Protein AF-A0A8J3NFJ7-F1 (afdb_monomer_lite)

Secondary structure (DSSP, 8-state):
--HHHHHHHHHHHH-S-HHHHHHHHHHTT-GGGS-HHHHHHHHHHHHHHHHHSPP-----S--EEE--S-HHHHHHHTT-S------HHHHHHHHHHSTTT-EEEPPPBTTBEEEEETTS-------

Foldseek 3Di:
DDPLLVVLLVCLVPDPALQSSVVSCVVCVALVSDDPVSNVSQVVSQVVVLVVDDDDDDDDLDKDKDQAQDLVVVCVVVVPRHDDDHHPVSLSNNCVVPQQNDKDWDHQDPRIIIIDGSPPPSDPDDD

pLDDT: mean 74.54, std 12.41, range [32.72, 91.88]

Radius of gyration: 15.27 Å; chains: 1; bounding box: 32×46×36 Å

Structure (mmCIF, N/CA/C/O backbone):
data_AF-A0A8J3NFJ7-F1
#
_entry.id   AF-A0A8J3NFJ7-F1
#
loop_
_atom_site.group_PDB
_atom_site.id
_atom_site.type_symbol
_atom_site.label_atom_id
_atom_site.label_alt_id
_atom_site.label_comp_id
_atom_site.label_asym_id
_atom_site.label_entity_id
_atom_site.label_seq_id
_atom_site.pdbx_PDB_ins_code
_atom_site.Cartn_x
_atom_site.Cartn_y
_atom_site.Cartn_z
_atom_site.occupancy
_atom_site.B_iso_or_equiv
_atom_site.auth_seq_id
_atom_site.auth_comp_id
_atom_site.auth_asym_id
_atom_site.auth_atom_id
_atom_site.pdbx_PDB_model_num
ATOM 1 N N . MET A 1 1 ? -6.827 20.247 -6.464 1.00 56.25 1 MET A N 1
ATOM 2 C CA . MET A 1 1 ? -5.516 19.576 -6.524 1.00 56.25 1 MET A CA 1
ATOM 3 C C . MET A 1 1 ? -4.521 20.427 -5.760 1.00 56.25 1 MET A C 1
ATOM 5 O O . MET A 1 1 ? -4.316 21.586 -6.123 1.00 56.25 1 MET A O 1
ATOM 9 N N . THR A 1 2 ? -4.010 19.901 -4.652 1.00 63.88 2 THR A N 1
ATOM 10 C CA . THR A 1 2 ? -3.076 20.616 -3.769 1.00 63.88 2 THR A CA 1
ATOM 11 C C . THR A 1 2 ? -1.658 20.607 -4.359 1.00 63.88 2 THR A C 1
ATOM 13 O O . THR A 1 2 ? -1.395 19.919 -5.348 1.00 63.88 2 THR A O 1
ATOM 16 N N . ALA A 1 3 ? -0.728 21.386 -3.794 1.00 62.44 3 ALA A N 1
ATOM 17 C CA . ALA A 1 3 ? 0.683 21.305 -4.190 1.00 62.44 3 ALA A CA 1
ATOM 18 C C . ALA A 1 3 ? 1.257 19.894 -3.945 1.00 62.44 3 ALA A C 1
ATOM 20 O O . ALA A 1 3 ? 1.955 19.372 -4.811 1.00 62.44 3 ALA A O 1
ATOM 21 N N . ALA A 1 4 ? 0.863 19.255 -2.836 1.00 61.03 4 ALA A N 1
ATOM 22 C CA . ALA A 1 4 ? 1.167 17.857 -2.535 1.00 61.03 4 ALA A CA 1
ATOM 23 C C . ALA A 1 4 ? 0.567 16.904 -3.582 1.00 61.03 4 ALA A C 1
ATOM 25 O O . ALA A 1 4 ? 1.275 16.053 -4.104 1.00 61.03 4 ALA A O 1
ATOM 26 N N . GLY A 1 5 ? -0.690 17.114 -3.988 1.00 61.78 5 GLY A N 1
ATOM 27 C CA . GLY A 1 5 ? -1.345 16.324 -5.036 1.00 61.78 5 GLY A CA 1
ATOM 28 C C . GLY A 1 5 ? -0.634 16.366 -6.391 1.00 61.78 5 GLY A C 1
ATOM 29 O O . GLY A 1 5 ? -0.505 15.339 -7.051 1.00 61.78 5 GLY A O 1
ATOM 30 N N . ARG A 1 6 ? -0.105 17.532 -6.793 1.00 66.38 6 ARG A N 1
ATOM 31 C CA . ARG A 1 6 ? 0.703 17.657 -8.023 1.00 66.38 6 ARG A CA 1
ATOM 32 C C . ARG A 1 6 ? 2.052 16.953 -7.916 1.00 66.38 6 ARG A C 1
ATOM 34 O O . ARG A 1 6 ? 2.478 16.329 -8.882 1.00 66.38 6 ARG A O 1
ATOM 41 N N . HIS A 1 7 ? 2.717 17.065 -6.768 1.00 63.28 7 HIS A N 1
ATOM 42 C CA . HIS A 1 7 ? 3.999 16.405 -6.529 1.00 63.28 7 HIS A CA 1
ATOM 43 C C . HIS A 1 7 ? 3.838 14.881 -6.501 1.00 63.28 7 HIS A C 1
ATOM 45 O O . HIS A 1 7 ? 4.587 14.175 -7.164 1.00 63.28 7 HIS A O 1
ATOM 51 N N . LEU A 1 8 ? 2.782 14.388 -5.849 1.00 63.16 8 LEU A N 1
ATOM 52 C CA . LEU A 1 8 ? 2.434 12.974 -5.801 1.00 63.16 8 LEU A CA 1
ATOM 53 C C . LEU A 1 8 ? 2.033 12.428 -7.179 1.00 63.16 8 LEU A C 1
ATOM 55 O O . LEU A 1 8 ? 2.448 11.340 -7.551 1.00 63.16 8 LEU A O 1
ATOM 59 N N . GLN A 1 9 ? 1.276 13.189 -7.979 1.00 66.12 9 GLN A N 1
ATOM 60 C CA . GLN A 1 9 ? 0.975 12.813 -9.363 1.00 66.12 9 GLN A CA 1
ATOM 61 C C . GLN A 1 9 ? 2.244 12.718 -10.217 1.00 66.12 9 GLN A C 1
ATOM 63 O O . GLN A 1 9 ? 2.383 11.773 -10.995 1.00 66.12 9 GLN A O 1
ATOM 68 N N . ALA A 1 10 ? 3.143 13.698 -10.099 1.00 64.31 10 ALA A N 1
ATOM 69 C CA . ALA A 1 10 ? 4.403 13.713 -10.833 1.00 64.31 10 ALA A CA 1
ATOM 70 C C . ALA A 1 10 ? 5.285 12.527 -10.431 1.00 64.31 10 ALA A C 1
ATOM 72 O O . ALA A 1 10 ? 5.779 11.829 -11.308 1.00 64.31 10 ALA A O 1
ATOM 73 N N . LEU A 1 11 ? 5.391 12.250 -9.129 1.00 63.28 11 LEU A N 1
ATOM 74 C CA . LEU A 1 11 ? 6.126 11.105 -8.605 1.00 63.28 11 LEU A CA 1
ATOM 75 C C . LEU A 1 11 ? 5.505 9.790 -9.032 1.00 63.28 11 LEU A C 1
ATOM 77 O O . LEU A 1 11 ? 6.216 8.958 -9.551 1.00 63.28 11 LEU A O 1
ATOM 81 N N . LEU A 1 12 ? 4.189 9.605 -8.941 1.00 63.38 12 LEU A N 1
ATOM 82 C CA . LEU A 1 12 ? 3.566 8.380 -9.439 1.00 63.38 12 LEU A CA 1
ATOM 83 C C . LEU A 1 12 ? 3.825 8.201 -10.930 1.00 63.38 12 LEU A C 1
ATOM 85 O O . LEU A 1 12 ? 4.167 7.106 -11.348 1.00 63.38 12 LEU A O 1
ATOM 89 N N . SER A 1 13 ? 3.703 9.268 -11.724 1.00 64.31 13 SER A N 1
ATOM 90 C CA . SER A 1 13 ? 3.918 9.233 -13.177 1.00 64.31 13 SER A CA 1
ATOM 91 C C . SER A 1 13 ? 5.377 8.999 -13.582 1.00 64.31 13 SER A C 1
ATOM 93 O O . SER A 1 13 ? 5.597 8.489 -14.675 1.00 64.31 13 SER A O 1
ATOM 95 N N . ALA A 1 14 ? 6.339 9.376 -12.736 1.00 58.09 14 ALA A N 1
ATOM 96 C CA . ALA A 1 14 ? 7.776 9.257 -12.989 1.00 58.09 14 ALA A CA 1
ATOM 97 C C . ALA A 1 14 ? 8.432 8.062 -12.282 1.00 58.09 14 ALA A C 1
ATOM 99 O O . ALA A 1 14 ? 9.485 7.607 -12.715 1.00 58.09 14 ALA A O 1
ATOM 100 N N . ALA A 1 15 ? 7.833 7.571 -11.200 1.00 55.81 15 ALA A N 1
ATOM 101 C CA . ALA A 1 15 ? 8.384 6.507 -10.389 1.00 55.81 15 ALA A CA 1
ATOM 102 C C . ALA A 1 15 ? 8.241 5.188 -11.139 1.00 55.81 15 ALA A C 1
ATOM 104 O O . ALA A 1 15 ? 7.150 4.632 -11.246 1.00 55.81 15 ALA A O 1
ATOM 105 N N . ASP A 1 16 ? 9.366 4.684 -11.629 1.00 60.16 16 ASP A N 1
ATOM 106 C CA . ASP A 1 16 ? 9.581 3.250 -11.801 1.00 60.16 16 ASP A CA 1
ATOM 107 C C . ASP A 1 16 ? 9.922 2.578 -10.451 1.00 60.16 16 ASP A C 1
ATOM 109 O O . ASP A 1 16 ? 9.836 1.352 -10.345 1.00 60.16 16 ASP A O 1
ATOM 113 N N . ASP A 1 17 ? 10.249 3.375 -9.419 1.00 65.69 17 ASP A N 1
ATOM 114 C CA . ASP A 1 17 ? 10.655 2.928 -8.083 1.00 65.69 17 ASP A CA 1
ATOM 115 C C . ASP A 1 17 ? 9.545 3.140 -7.019 1.00 65.69 17 ASP A C 1
ATOM 117 O O . ASP A 1 17 ? 9.224 4.278 -6.651 1.00 65.69 17 ASP A O 1
ATOM 121 N N . PRO A 1 18 ? 8.941 2.061 -6.492 1.00 65.19 18 PRO A N 1
ATOM 122 C CA . PRO A 1 18 ? 7.882 2.135 -5.486 1.00 65.19 18 PRO A CA 1
ATOM 123 C C . PRO A 1 18 ? 8.325 2.719 -4.137 1.00 65.19 18 PRO A C 1
ATOM 125 O O . PRO A 1 18 ? 7.475 3.250 -3.417 1.00 65.19 18 PRO A O 1
ATOM 128 N N . ALA A 1 19 ? 9.615 2.662 -3.791 1.00 65.38 19 ALA A N 1
ATOM 129 C CA . ALA A 1 19 ? 10.118 3.200 -2.529 1.00 65.38 19 ALA A CA 1
ATOM 130 C C . ALA A 1 19 ? 10.050 4.736 -2.500 1.00 65.38 19 ALA A C 1
ATOM 132 O O . ALA A 1 19 ? 9.681 5.332 -1.488 1.00 65.38 19 ALA A O 1
ATOM 133 N N . GLU A 1 20 ? 10.324 5.389 -3.632 1.00 69.88 20 GLU A N 1
ATOM 134 C CA . GLU A 1 20 ? 10.271 6.850 -3.749 1.00 69.88 20 GLU A CA 1
ATOM 135 C C . GLU A 1 20 ? 8.828 7.375 -3.660 1.00 69.88 20 GLU A C 1
ATOM 137 O O . GLU A 1 20 ? 8.545 8.352 -2.958 1.00 69.88 20 GLU A O 1
ATOM 142 N N . ALA A 1 21 ? 7.885 6.684 -4.310 1.00 69.44 21 ALA A N 1
ATOM 143 C CA . ALA A 1 21 ? 6.462 7.011 -4.223 1.00 69.44 21 ALA A CA 1
ATOM 144 C C . ALA A 1 21 ? 5.926 6.861 -2.787 1.00 69.44 21 ALA A C 1
ATOM 146 O O . ALA A 1 21 ? 5.165 7.713 -2.317 1.00 69.44 21 ALA A O 1
ATOM 147 N N . LEU A 1 22 ? 6.352 5.810 -2.080 1.00 67.94 22 LEU A N 1
ATOM 148 C CA . LEU A 1 22 ? 5.996 5.570 -0.685 1.00 67.94 22 LEU A CA 1
ATOM 149 C C . LEU A 1 22 ? 6.584 6.639 0.247 1.00 67.94 22 LEU A C 1
ATOM 151 O O . LEU A 1 22 ? 5.856 7.199 1.067 1.00 67.94 22 LEU A O 1
ATOM 155 N N . ALA A 1 23 ? 7.864 6.984 0.081 1.00 71.06 23 ALA A N 1
ATOM 156 C CA . ALA A 1 23 ? 8.532 8.016 0.873 1.00 71.06 23 ALA A CA 1
ATOM 157 C C . ALA A 1 23 ? 7.842 9.383 0.745 1.00 71.06 23 ALA A C 1
ATOM 159 O O . ALA A 1 23 ? 7.627 10.079 1.739 1.00 71.06 23 ALA A O 1
ATOM 160 N N . ALA A 1 24 ? 7.426 9.759 -0.465 1.00 72.12 24 ALA A N 1
ATOM 161 C CA . ALA A 1 24 ? 6.714 11.012 -0.684 1.00 72.12 24 ALA A CA 1
ATOM 162 C C . ALA A 1 24 ? 5.307 11.027 -0.076 1.00 72.12 24 ALA A C 1
ATOM 164 O O . ALA A 1 24 ? 4.849 12.065 0.406 1.00 72.12 24 ALA A O 1
ATOM 165 N N . LEU A 1 25 ? 4.616 9.886 -0.073 1.00 67.56 25 LEU A N 1
ATOM 166 C CA . LEU A 1 25 ? 3.304 9.768 0.555 1.00 67.56 25 LEU A CA 1
ATOM 167 C C . LEU A 1 25 ? 3.404 9.795 2.086 1.00 67.56 25 LEU A C 1
ATOM 169 O O . LEU A 1 25 ? 2.598 10.459 2.736 1.00 67.56 25 LEU A O 1
ATOM 173 N N . LEU A 1 26 ? 4.424 9.144 2.655 1.00 69.56 26 LEU A N 1
ATOM 174 C CA . LEU A 1 26 ? 4.760 9.244 4.078 1.00 69.56 26 LEU A CA 1
ATOM 175 C C . LEU A 1 26 ? 5.061 10.696 4.464 1.00 69.56 26 LEU A C 1
ATOM 177 O O . LEU A 1 26 ? 4.498 11.202 5.434 1.00 69.56 26 LEU A O 1
ATOM 181 N N . ALA A 1 27 ? 5.855 11.406 3.657 1.00 73.44 27 ALA A N 1
ATOM 182 C CA . ALA A 1 27 ? 6.118 12.831 3.850 1.00 73.44 27 ALA A CA 1
ATOM 183 C C . ALA A 1 27 ? 4.847 13.700 3.745 1.00 73.44 27 ALA A C 1
ATOM 185 O O . ALA A 1 27 ? 4.770 14.758 4.369 1.00 73.44 27 ALA A O 1
ATOM 186 N N . ALA A 1 28 ? 3.835 13.254 2.991 1.00 69.56 28 ALA A N 1
ATOM 187 C CA . ALA A 1 28 ? 2.532 13.909 2.890 1.00 69.56 28 ALA A CA 1
ATOM 188 C C . ALA A 1 28 ? 1.558 13.556 4.036 1.00 69.56 28 ALA A C 1
ATOM 190 O O . ALA A 1 28 ? 0.460 14.109 4.072 1.00 69.56 28 ALA A O 1
ATOM 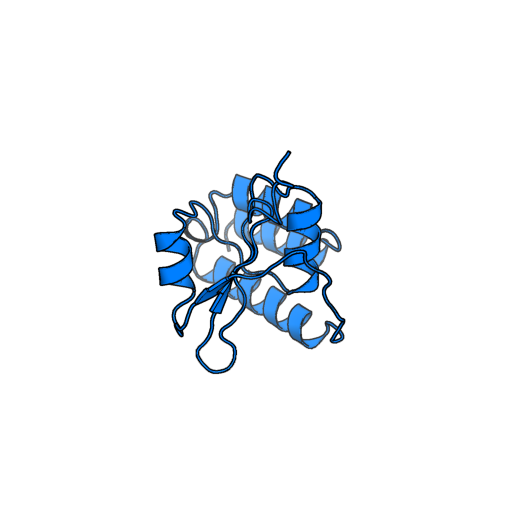191 N N . GLY A 1 29 ? 1.941 12.676 4.970 1.00 72.25 29 GLY A N 1
ATOM 192 C CA . GLY A 1 29 ? 1.100 12.242 6.091 1.00 72.25 29 GLY A CA 1
ATOM 193 C C . GLY A 1 29 ? 0.216 11.025 5.797 1.00 72.25 29 GLY A C 1
ATOM 194 O O . GLY A 1 29 ? -0.721 10.764 6.547 1.00 72.25 29 GLY A O 1
ATOM 195 N N . GLY A 1 30 ? 0.495 10.285 4.722 1.00 73.12 30 GLY A N 1
ATOM 196 C CA . GLY A 1 30 ? -0.219 9.059 4.374 1.00 73.12 30 GLY A CA 1
ATOM 197 C C . GLY A 1 30 ? -1.448 9.259 3.485 1.00 73.12 30 GLY A C 1
ATOM 198 O O . GLY A 1 30 ? -1.793 10.371 3.081 1.00 73.12 30 GLY A O 1
ATOM 199 N N . TRP A 1 31 ? -2.120 8.153 3.158 1.00 76.00 31 TRP A N 1
ATOM 200 C CA . TRP A 1 31 ? -3.312 8.141 2.305 1.00 76.00 31 TRP A CA 1
ATOM 201 C C . TRP A 1 31 ? -4.464 8.971 2.873 1.00 76.00 31 TRP A C 1
ATOM 203 O O . TRP A 1 31 ? -5.188 9.645 2.140 1.00 76.00 31 TRP A O 1
ATOM 213 N N . GLU A 1 32 ? -4.621 8.946 4.189 1.00 77.06 32 GLU A N 1
ATOM 214 C CA . GLU A 1 32 ? -5.673 9.621 4.935 1.00 77.06 32 GLU A CA 1
ATOM 215 C C . GLU A 1 32 ? -5.504 11.146 4.922 1.00 77.06 32 GLU A C 1
ATOM 217 O O . GLU A 1 32 ? -6.501 11.869 4.953 1.00 77.06 32 GLU A O 1
ATOM 222 N N . ALA A 1 33 ? -4.265 11.636 4.808 1.00 80.12 33 ALA A N 1
ATOM 223 C CA . ALA A 1 33 ? -3.953 13.060 4.703 1.00 80.12 33 ALA A CA 1
ATOM 224 C C . ALA A 1 33 ? -4.225 13.639 3.301 1.00 80.12 33 ALA A C 1
ATOM 226 O O . ALA A 1 33 ? -4.285 14.860 3.126 1.00 80.12 33 ALA A O 1
ATOM 227 N N . LEU A 1 34 ? -4.418 12.785 2.289 1.00 76.81 34 LEU A N 1
ATOM 228 C CA . LEU A 1 34 ? -4.713 13.225 0.931 1.00 76.81 34 LEU A CA 1
ATOM 229 C C . LEU A 1 34 ? -6.168 13.684 0.784 1.00 76.81 34 LEU A C 1
ATOM 231 O O . LEU A 1 34 ? -7.120 13.023 1.204 1.00 76.81 34 LEU A O 1
ATOM 235 N N . GLY A 1 35 ? -6.351 14.795 0.068 1.00 82.44 35 GLY A N 1
ATOM 236 C CA . GLY A 1 35 ? -7.675 15.227 -0.366 1.00 82.44 35 GLY A CA 1
ATOM 237 C C . GLY A 1 35 ? -8.306 14.236 -1.351 1.00 82.44 35 GLY A C 1
ATOM 238 O O . GLY A 1 35 ? -7.618 13.555 -2.108 1.00 82.44 35 GLY A O 1
ATOM 239 N N . GLU A 1 36 ? -9.637 14.208 -1.406 1.00 84.88 36 GLU A N 1
ATOM 240 C CA . GLU A 1 36 ? -10.412 13.269 -2.233 1.00 84.88 36 GLU A CA 1
ATOM 241 C C . GLU A 1 36 ? -9.994 13.240 -3.714 1.00 84.88 36 GLU A C 1
ATOM 243 O O . GLU A 1 36 ? -9.888 12.176 -4.321 1.00 84.88 36 GLU A O 1
ATOM 248 N N . ALA A 1 37 ? -9.724 14.408 -4.303 1.00 81.88 37 ALA A N 1
ATOM 249 C CA . ALA A 1 37 ? -9.276 14.501 -5.692 1.00 81.88 37 ALA A CA 1
ATOM 250 C C . ALA A 1 37 ? -7.902 13.847 -5.906 1.00 81.88 37 ALA A C 1
ATOM 252 O O . ALA A 1 37 ? -7.696 13.169 -6.911 1.00 81.88 37 ALA A O 1
ATOM 253 N N . ASP A 1 38 ? -6.991 14.034 -4.950 1.00 80.00 38 ASP A N 1
ATOM 254 C CA . ASP A 1 38 ? -5.636 13.497 -5.015 1.00 80.00 38 ASP A CA 1
ATOM 255 C C . ASP A 1 38 ? -5.697 11.965 -4.822 1.00 80.00 38 ASP A C 1
ATOM 257 O O . ASP A 1 38 ? -5.157 11.229 -5.644 1.00 80.00 38 ASP A O 1
ATOM 261 N N . ARG A 1 39 ? -6.495 11.458 -3.865 1.00 82.94 39 ARG A N 1
ATOM 262 C CA . ARG A 1 39 ? -6.750 10.010 -3.691 1.00 82.94 39 ARG A CA 1
ATOM 263 C C . ARG A 1 39 ? -7.296 9.338 -4.948 1.00 82.94 39 ARG A C 1
ATOM 265 O O . ARG A 1 39 ? -6.800 8.289 -5.352 1.00 82.94 39 ARG A O 1
ATOM 272 N N . ARG A 1 40 ? -8.290 9.939 -5.612 1.00 85.00 40 ARG A N 1
ATOM 273 C CA . ARG A 1 40 ? -8.844 9.394 -6.869 1.00 85.00 40 ARG A CA 1
ATOM 274 C C . ARG A 1 40 ? -7.793 9.282 -7.962 1.00 85.00 40 ARG A C 1
ATOM 276 O O . ARG A 1 40 ? -7.805 8.323 -8.730 1.00 85.00 40 ARG A O 1
ATOM 283 N N . LEU A 1 41 ? -6.899 10.259 -8.035 1.00 82.56 41 LEU A N 1
ATOM 284 C CA . LEU A 1 41 ? -5.843 10.280 -9.031 1.00 82.56 41 LEU A CA 1
ATOM 285 C C . LEU A 1 41 ? -4.817 9.172 -8.783 1.00 82.56 41 LEU A C 1
ATOM 287 O O . LEU A 1 41 ? -4.452 8.459 -9.720 1.00 82.56 41 LEU A O 1
ATOM 291 N N . VAL A 1 42 ? -4.406 8.984 -7.528 1.00 78.62 42 VAL A N 1
ATOM 292 C CA . VAL A 1 42 ? -3.522 7.883 -7.126 1.00 78.62 42 VAL A CA 1
ATOM 293 C C . VAL A 1 42 ? -4.178 6.534 -7.412 1.00 78.62 42 VAL A C 1
ATOM 295 O O . VAL A 1 42 ? -3.581 5.702 -8.086 1.00 78.62 42 VAL A O 1
ATOM 298 N N . ALA A 1 43 ? -5.427 6.335 -6.978 1.00 82.25 43 ALA A N 1
ATOM 299 C CA . ALA A 1 43 ? -6.158 5.085 -7.189 1.00 82.25 43 ALA A CA 1
ATOM 300 C C . ALA A 1 43 ? -6.266 4.731 -8.678 1.00 82.25 43 ALA A C 1
ATOM 302 O O . ALA A 1 43 ? -6.007 3.594 -9.069 1.00 82.25 43 ALA A O 1
ATOM 303 N N . ARG A 1 44 ? -6.581 5.720 -9.522 1.00 84.50 44 ARG A N 1
ATOM 304 C CA . ARG A 1 44 ? -6.608 5.547 -10.976 1.00 84.50 44 ARG A CA 1
ATOM 305 C C . ARG A 1 44 ? -5.233 5.163 -11.526 1.00 84.50 44 ARG A C 1
ATOM 307 O O . ARG A 1 44 ? -5.140 4.256 -12.342 1.00 84.50 44 ARG A O 1
ATOM 314 N N . SER A 1 45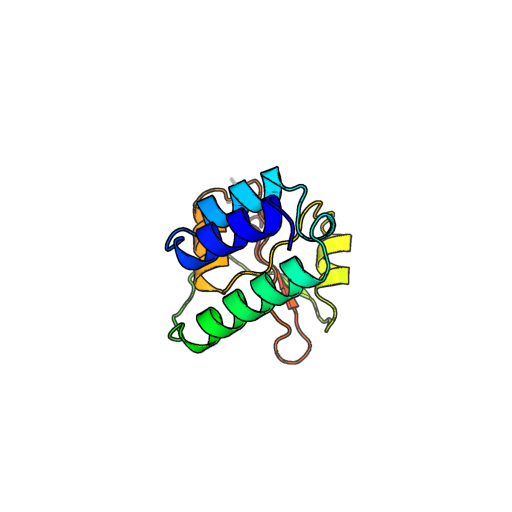 ? -4.183 5.832 -11.063 1.00 81.50 45 SER A N 1
ATOM 315 C CA . SER A 1 45 ? -2.803 5.587 -11.495 1.00 81.50 45 SER A CA 1
ATOM 316 C C . SER A 1 45 ? -2.330 4.172 -11.135 1.00 81.50 45 SER A C 1
ATOM 318 O O . SER A 1 45 ? -1.660 3.518 -11.936 1.00 81.50 45 SER A O 1
ATOM 320 N N . ILE A 1 46 ? -2.686 3.680 -9.946 1.00 80.88 46 ILE A N 1
ATOM 321 C CA . ILE A 1 46 ? -2.393 2.308 -9.512 1.00 80.88 46 ILE A CA 1
ATOM 322 C C . ILE A 1 46 ? -3.194 1.294 -10.325 1.00 80.88 46 ILE A C 1
ATOM 324 O O . ILE A 1 46 ? -2.642 0.284 -10.751 1.00 80.88 46 ILE A O 1
ATOM 328 N N . ASP A 1 47 ? -4.470 1.564 -10.598 1.00 83.31 47 ASP A N 1
ATOM 329 C CA . ASP A 1 47 ? -5.304 0.665 -11.397 1.00 83.31 47 ASP A CA 1
ATOM 330 C C . ASP A 1 47 ? -4.829 0.569 -12.858 1.00 83.31 47 ASP A C 1
ATOM 332 O O . ASP A 1 47 ? -4.754 -0.526 -13.414 1.00 83.31 47 ASP A O 1
ATOM 336 N N . GLU A 1 48 ? -4.430 1.688 -13.468 1.00 84.81 48 GLU A N 1
ATOM 337 C CA . GLU A 1 48 ? -3.818 1.706 -14.803 1.00 84.81 48 GLU A CA 1
ATOM 338 C C . GLU A 1 48 ? -2.524 0.874 -14.842 1.00 84.81 48 GLU A C 1
ATOM 340 O O . GLU A 1 48 ? -2.360 0.053 -15.745 1.00 84.81 48 GLU A O 1
ATOM 345 N N . ARG A 1 49 ? -1.649 1.001 -13.832 1.00 81.94 49 ARG A N 1
ATOM 346 C CA . ARG A 1 49 ? -0.430 0.177 -13.710 1.00 81.94 49 ARG A CA 1
ATOM 347 C C . ARG A 1 49 ? -0.748 -1.295 -13.515 1.00 81.94 49 ARG A C 1
ATOM 349 O O . ARG A 1 49 ? -0.204 -2.123 -14.230 1.00 81.94 49 ARG A O 1
ATOM 356 N N . ARG A 1 50 ? -1.665 -1.622 -12.604 1.00 81.00 50 ARG A N 1
ATOM 357 C CA . ARG A 1 50 ? -2.070 -3.004 -12.316 1.00 81.00 50 ARG A CA 1
ATOM 358 C C . ARG A 1 50 ? -2.578 -3.720 -13.566 1.00 81.00 50 ARG A C 1
ATOM 360 O O . ARG A 1 50 ? -2.297 -4.895 -13.743 1.00 81.00 50 ARG A O 1
ATOM 367 N N . ARG A 1 51 ? -3.316 -3.023 -14.436 1.00 83.62 51 ARG A N 1
ATOM 368 C CA . ARG A 1 51 ? -3.795 -3.583 -15.714 1.00 83.62 51 ARG A CA 1
ATOM 369 C C . ARG A 1 51 ? -2.680 -3.783 -16.740 1.00 83.62 51 ARG A C 1
ATOM 371 O O . ARG A 1 51 ? -2.817 -4.640 -17.605 1.00 83.62 51 ARG A O 1
ATOM 378 N N . ALA A 1 52 ? -1.629 -2.969 -16.678 1.00 84.00 52 ALA A N 1
ATOM 379 C CA . ALA A 1 52 ? -0.461 -3.077 -17.547 1.00 84.00 52 ALA A CA 1
ATOM 380 C C . ALA A 1 52 ? 0.599 -4.056 -17.010 1.00 84.00 52 ALA A C 1
ATOM 382 O O . ALA A 1 52 ? 1.490 -4.462 -17.753 1.00 84.00 52 ALA A O 1
ATOM 383 N N . GLU A 1 53 ? 0.520 -4.424 -15.731 1.00 79.50 53 GLU A N 1
ATOM 384 C CA . GLU A 1 53 ? 1.469 -5.316 -15.079 1.00 79.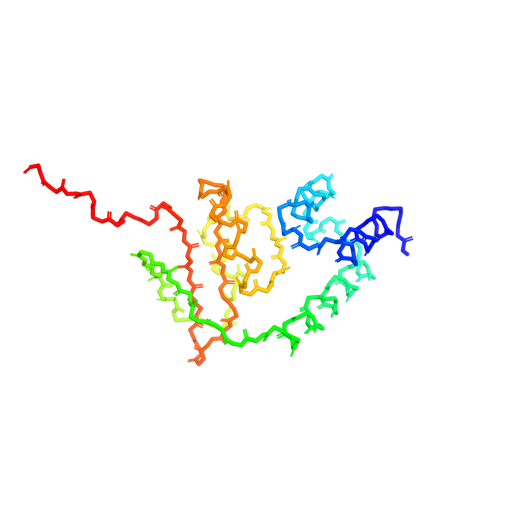50 53 GLU A CA 1
ATOM 385 C C . GLU A 1 53 ? 1.257 -6.764 -15.547 1.00 79.50 53 GLU A C 1
ATOM 387 O O . GLU A 1 53 ? 0.163 -7.312 -15.382 1.00 79.50 53 GLU A O 1
ATOM 392 N N . PRO A 1 54 ? 2.277 -7.410 -16.142 1.00 80.50 54 PRO A N 1
ATOM 393 C CA . PRO A 1 54 ? 2.175 -8.816 -16.491 1.00 80.50 54 PRO A CA 1
ATOM 394 C C . PRO A 1 54 ? 2.100 -9.657 -15.215 1.00 80.50 54 PRO A C 1
ATOM 396 O O . PRO A 1 54 ? 2.841 -9.419 -14.261 1.00 80.50 54 PRO A O 1
ATOM 399 N N . ALA A 1 55 ? 1.237 -10.674 -15.218 1.00 76.38 55 ALA A N 1
ATOM 400 C CA . ALA A 1 55 ? 1.208 -11.650 -14.138 1.00 76.38 55 ALA A CA 1
ATOM 401 C C . ALA A 1 55 ? 2.578 -12.339 -14.040 1.00 76.38 55 ALA A C 1
ATOM 403 O O . ALA A 1 55 ? 3.045 -12.947 -15.005 1.00 76.38 55 ALA A O 1
ATOM 404 N N . ALA A 1 56 ? 3.207 -12.235 -12.874 1.00 75.50 56 ALA A N 1
ATOM 405 C CA . ALA A 1 56 ? 4.488 -12.852 -12.573 1.00 75.50 56 ALA A CA 1
ATOM 406 C C . ALA A 1 56 ? 4.396 -13.591 -11.230 1.00 75.50 56 ALA A C 1
ATOM 408 O O . ALA A 1 56 ? 3.678 -13.132 -10.336 1.00 75.50 56 ALA A O 1
ATOM 409 N N . PRO A 1 57 ? 5.098 -14.727 -11.070 1.00 73.62 57 PRO A N 1
ATOM 410 C CA . PRO A 1 57 ? 5.229 -15.370 -9.772 1.00 73.62 57 PRO A CA 1
ATOM 411 C C . PRO A 1 57 ? 5.887 -14.416 -8.774 1.00 73.62 57 PRO A C 1
ATOM 413 O O . PRO A 1 57 ? 6.844 -13.721 -9.115 1.00 73.62 57 PRO A O 1
ATOM 416 N N . VAL A 1 58 ? 5.387 -14.418 -7.543 1.00 70.88 58 VAL A N 1
ATOM 417 C CA . VAL A 1 58 ? 6.041 -13.776 -6.403 1.00 70.88 58 VAL A CA 1
ATOM 418 C C . VAL A 1 58 ? 6.544 -14.887 -5.500 1.00 70.88 58 VAL A C 1
ATOM 420 O O . VAL A 1 58 ? 5.751 -15.694 -5.014 1.00 70.88 58 VAL A O 1
ATOM 423 N N . GLU A 1 59 ? 7.856 -14.944 -5.303 1.00 70.12 59 GLU A N 1
ATOM 424 C CA . GLU A 1 59 ? 8.453 -15.777 -4.263 1.00 70.12 59 GLU A CA 1
ATOM 425 C C . GLU A 1 59 ? 8.289 -15.052 -2.925 1.00 70.12 59 GLU A C 1
ATOM 427 O O . GLU A 1 59 ? 8.468 -13.843 -2.861 1.00 70.12 59 GLU A O 1
ATOM 432 N N . SER A 1 60 ? 7.875 -15.758 -1.876 1.00 70.38 60 SER A N 1
ATOM 433 C CA . SER A 1 60 ? 7.807 -15.222 -0.515 1.00 70.38 60 SER A CA 1
ATOM 434 C C . SER A 1 60 ? 7.952 -16.370 0.485 1.00 70.38 60 SER A C 1
ATOM 436 O O . SER A 1 60 ? 7.509 -17.490 0.213 1.00 70.38 60 SER A O 1
ATOM 438 N N . ASP A 1 61 ? 8.551 -16.080 1.642 1.00 68.06 61 ASP A N 1
ATOM 439 C CA . ASP A 1 61 ? 8.820 -17.063 2.701 1.00 68.06 61 ASP A CA 1
ATOM 440 C C . ASP A 1 61 ? 7.564 -17.457 3.505 1.00 68.06 61 ASP A C 1
ATOM 442 O O . ASP A 1 61 ? 7.608 -18.358 4.345 1.00 68.06 61 ASP A O 1
ATOM 446 N N . GLY A 1 62 ? 6.416 -16.823 3.240 1.00 75.44 62 GLY A N 1
ATOM 447 C CA . GLY A 1 62 ? 5.141 -17.157 3.868 1.00 75.44 62 GLY A CA 1
ATOM 448 C C . GLY A 1 62 ? 4.080 -16.075 3.690 1.00 75.44 62 GLY A C 1
ATOM 449 O O . GLY A 1 62 ? 4.392 -14.912 3.475 1.00 75.44 62 GLY A O 1
ATOM 450 N N . TRP A 1 63 ? 2.809 -16.461 3.797 1.00 84.12 63 TRP A N 1
ATOM 451 C CA . TRP A 1 63 ? 1.663 -15.547 3.783 1.00 84.12 63 TRP A CA 1
ATOM 452 C C . TRP A 1 63 ? 0.695 -15.922 4.899 1.00 84.12 63 TRP A C 1
ATOM 454 O O . TRP A 1 63 ? 0.409 -17.106 5.099 1.00 84.12 63 TRP A O 1
ATOM 464 N N . TYR A 1 64 ? 0.111 -14.927 5.563 1.00 86.69 64 TYR A N 1
ATOM 465 C CA . TYR A 1 64 ? -1.077 -15.142 6.385 1.00 86.69 64 TYR A CA 1
ATOM 466 C C . TYR A 1 64 ? -2.327 -14.999 5.521 1.00 86.69 64 TYR A C 1
ATOM 468 O O . TYR A 1 64 ? -2.538 -13.972 4.880 1.00 86.69 64 TYR A O 1
ATOM 476 N N . ALA A 1 65 ? -3.177 -16.023 5.517 1.00 89.25 65 ALA A N 1
ATOM 477 C CA . ALA A 1 65 ? -4.466 -15.981 4.839 1.00 89.25 65 ALA A CA 1
ATOM 478 C C . ALA A 1 65 ? -5.572 -15.629 5.841 1.00 89.25 65 ALA A C 1
ATOM 480 O O . ALA A 1 65 ? -5.926 -16.435 6.704 1.00 89.25 65 ALA A O 1
ATOM 481 N N . VAL A 1 66 ? -6.142 -14.432 5.712 1.00 89.94 66 VAL A N 1
ATOM 482 C CA . VAL A 1 66 ? -7.250 -13.962 6.548 1.00 89.94 66 VAL A CA 1
ATOM 483 C C . VAL A 1 66 ? -8.549 -14.090 5.763 1.00 89.94 66 VAL A C 1
ATOM 485 O O . VAL A 1 66 ? -8.679 -13.547 4.667 1.00 89.94 66 VAL A O 1
ATOM 488 N N . ARG A 1 67 ? -9.538 -14.803 6.308 1.00 91.88 67 ARG A N 1
ATOM 489 C CA . ARG A 1 67 ? -10.842 -14.980 5.652 1.00 91.88 67 ARG A CA 1
ATOM 490 C C . ARG A 1 67 ? -11.716 -13.742 5.839 1.00 91.88 67 ARG A C 1
ATOM 492 O O . ARG A 1 67 ? -12.581 -13.707 6.711 1.00 91.88 67 ARG A O 1
ATOM 499 N N . THR A 1 68 ? -11.469 -12.721 5.033 1.00 91.44 68 THR A N 1
ATOM 500 C CA . THR A 1 68 ? -12.209 -11.462 5.052 1.00 91.44 68 THR A CA 1
ATOM 501 C C . THR A 1 68 ? -12.222 -10.823 3.669 1.00 91.44 68 THR A C 1
ATOM 503 O O . THR A 1 68 ? -11.313 -11.016 2.868 1.00 91.44 68 THR A O 1
ATOM 506 N N . ALA A 1 69 ? -13.268 -10.043 3.405 1.00 90.75 69 ALA A N 1
ATOM 507 C CA . ALA A 1 69 ? -13.367 -9.177 2.235 1.00 90.75 69 ALA A CA 1
ATOM 508 C C . ALA A 1 69 ? -13.078 -7.703 2.578 1.00 90.75 69 ALA A C 1
ATOM 510 O O . ALA A 1 69 ? -13.309 -6.826 1.748 1.00 90.75 69 ALA A O 1
ATOM 511 N N . ASP A 1 70 ? -12.598 -7.435 3.795 1.00 88.94 70 ASP A N 1
ATOM 512 C CA . ASP A 1 70 ? -12.278 -6.100 4.292 1.00 88.94 70 ASP A CA 1
ATOM 513 C C . ASP A 1 70 ? -10.772 -5.977 4.597 1.00 88.94 70 ASP A C 1
ATOM 515 O O . ASP A 1 70 ? -10.330 -6.278 5.709 1.00 88.94 70 ASP A O 1
ATOM 519 N N . PRO A 1 71 ? -9.956 -5.556 3.613 1.00 85.38 71 PRO A N 1
ATOM 520 C CA . PRO A 1 71 ? -8.534 -5.296 3.817 1.00 85.38 71 PRO A CA 1
ATOM 521 C C . PRO A 1 71 ? -8.249 -4.155 4.803 1.00 85.38 71 PRO A C 1
ATOM 523 O O . PRO A 1 71 ? -7.161 -4.114 5.372 1.00 85.38 71 PRO A O 1
ATOM 526 N N . ALA A 1 72 ? -9.192 -3.226 5.014 1.00 83.94 72 ALA A N 1
ATOM 527 C CA . ALA A 1 72 ? -9.002 -2.134 5.965 1.00 83.94 72 ALA A CA 1
ATOM 528 C C . ALA A 1 72 ? -9.063 -2.656 7.402 1.00 83.94 72 ALA A C 1
ATOM 530 O O . ALA A 1 72 ? -8.179 -2.334 8.189 1.00 83.94 72 ALA A O 1
ATOM 531 N N . ALA A 1 73 ? -10.012 -3.550 7.697 1.00 86.88 73 ALA A N 1
ATOM 532 C CA . ALA A 1 73 ? -10.075 -4.237 8.987 1.00 86.88 73 ALA A CA 1
ATOM 533 C C . ALA A 1 73 ? -8.800 -5.049 9.279 1.00 86.88 73 ALA A C 1
ATOM 535 O O . ALA A 1 73 ? -8.332 -5.080 10.412 1.00 86.88 73 ALA A O 1
ATOM 536 N N . VAL A 1 74 ? -8.201 -5.671 8.255 1.00 88.12 74 VAL A N 1
ATOM 537 C CA . VAL A 1 74 ? -6.897 -6.342 8.398 1.00 88.12 74 VAL A CA 1
ATOM 538 C C . VAL A 1 74 ? -5.806 -5.336 8.756 1.00 88.12 74 VAL A C 1
ATOM 540 O O . VAL A 1 74 ? -5.053 -5.556 9.696 1.00 88.12 74 VAL A O 1
ATOM 543 N N . ALA A 1 75 ? -5.731 -4.213 8.043 1.00 85.25 75 ALA A N 1
ATOM 544 C CA . ALA A 1 75 ? -4.742 -3.180 8.329 1.00 85.25 75 ALA A CA 1
ATOM 545 C C . ALA A 1 75 ? -4.909 -2.563 9.731 1.00 85.25 75 ALA A C 1
ATOM 547 O O . ALA A 1 75 ? -3.910 -2.219 10.358 1.00 85.25 75 ALA A O 1
ATOM 548 N N . ASP A 1 76 ? -6.147 -2.408 10.212 1.00 85.75 76 ASP A N 1
ATOM 549 C CA . ASP A 1 76 ? -6.450 -1.942 11.571 1.00 85.75 76 ASP A CA 1
ATOM 550 C C . ASP A 1 76 ? -5.957 -2.942 12.630 1.00 85.75 76 ASP A C 1
ATOM 552 O O . ASP A 1 76 ? -5.301 -2.538 13.589 1.00 85.75 76 ASP A O 1
ATOM 556 N N . GLU A 1 77 ? -6.205 -4.242 12.437 1.00 87.00 77 GLU A N 1
ATOM 557 C CA . GLU A 1 77 ? -5.781 -5.301 13.368 1.00 87.00 77 GLU A CA 1
ATOM 558 C C . GLU A 1 77 ? -4.251 -5.425 13.451 1.00 87.00 77 GLU A C 1
ATOM 560 O O . GLU A 1 77 ? -3.691 -5.636 14.524 1.00 87.00 77 GLU A O 1
ATOM 565 N N . PHE A 1 78 ? -3.560 -5.227 12.325 1.00 80.50 78 PHE A N 1
ATOM 566 C CA . PHE A 1 78 ? -2.095 -5.168 12.270 1.00 80.50 78 PHE A CA 1
ATOM 567 C C . PHE A 1 78 ? -1.522 -3.830 12.777 1.00 80.50 78 PHE A C 1
ATOM 569 O O . PHE A 1 78 ? -0.306 -3.649 12.786 1.00 80.50 78 PHE A O 1
ATOM 576 N N . GLY A 1 79 ? -2.366 -2.880 13.199 1.00 82.19 79 GLY A N 1
ATOM 577 C CA . GLY A 1 79 ? -1.930 -1.592 13.743 1.00 82.19 79 GLY A CA 1
ATOM 578 C C . GLY A 1 79 ? -1.205 -0.701 12.729 1.00 82.19 79 GLY A C 1
ATOM 579 O O . GLY A 1 79 ? -0.372 0.120 13.118 1.00 82.19 79 GLY A O 1
ATOM 580 N N . LEU A 1 80 ? -1.487 -0.859 11.431 1.00 82.38 80 LEU A N 1
ATOM 581 C CA . LEU A 1 80 ? -0.770 -0.150 10.371 1.00 82.38 80 LEU A CA 1
ATOM 582 C C . LEU A 1 80 ? -1.153 1.333 10.351 1.00 82.38 80 LEU A C 1
ATOM 584 O O . LEU A 1 80 ? -2.292 1.696 10.050 1.00 82.38 80 LEU A O 1
ATOM 588 N N . ALA A 1 81 ? -0.174 2.190 10.643 1.00 70.69 81 ALA A N 1
ATOM 589 C CA . ALA A 1 81 ? -0.373 3.629 10.807 1.00 70.69 81 ALA A CA 1
ATOM 590 C C . ALA A 1 81 ? -0.572 4.390 9.487 1.00 70.69 81 ALA A C 1
ATOM 592 O O . ALA A 1 81 ? -1.211 5.440 9.474 1.00 70.69 81 ALA A O 1
ATOM 593 N N . VAL A 1 82 ? -0.009 3.886 8.385 1.00 70.31 82 VAL A N 1
ATOM 594 C CA . VAL A 1 82 ? -0.092 4.516 7.063 1.00 70.31 82 VAL A CA 1
ATOM 595 C C . VAL A 1 82 ? -0.411 3.462 6.020 1.00 70.31 82 VAL A C 1
ATOM 597 O O . VAL A 1 82 ? 0.176 2.383 6.005 1.00 70.31 82 VAL A O 1
ATOM 600 N N . ARG A 1 83 ? -1.338 3.794 5.121 1.00 78.06 83 ARG A N 1
ATOM 601 C CA . ARG A 1 83 ? -1.751 2.921 4.022 1.00 78.06 83 ARG A CA 1
ATOM 602 C C . ARG A 1 83 ? -1.341 3.529 2.697 1.00 78.06 83 ARG A C 1
ATOM 604 O O . ARG A 1 83 ? -1.386 4.744 2.526 1.00 78.06 83 ARG A O 1
ATOM 611 N N . PHE A 1 84 ? -0.979 2.681 1.742 1.00 76.25 84 PHE A N 1
ATOM 612 C CA . PHE A 1 84 ? -0.708 3.112 0.379 1.00 76.25 84 PHE A CA 1
ATOM 613 C C . PHE A 1 84 ? -1.159 2.041 -0.619 1.00 76.25 84 PHE A C 1
ATOM 615 O O . PHE A 1 84 ? -0.723 0.893 -0.515 1.00 76.25 84 PHE A O 1
ATOM 622 N N . PRO A 1 85 ? -2.039 2.370 -1.584 1.00 77.69 85 PRO A N 1
ATOM 623 C CA . PRO A 1 85 ? -2.362 1.433 -2.648 1.00 77.69 85 PRO A CA 1
ATOM 624 C C . PRO A 1 85 ? -1.142 1.236 -3.552 1.00 77.69 85 PRO A C 1
ATOM 626 O O . PRO A 1 85 ? -0.576 2.195 -4.071 1.00 77.69 85 PRO A O 1
ATOM 629 N N . VAL A 1 86 ? -0.782 -0.021 -3.785 1.00 79.50 86 VAL A N 1
ATOM 630 C CA . VAL A 1 86 ? 0.333 -0.435 -4.645 1.00 79.50 86 VAL A CA 1
ATOM 631 C C . VAL A 1 86 ? -0.114 -1.553 -5.579 1.00 79.50 86 VAL A C 1
ATOM 633 O O . VAL A 1 86 ? -1.124 -2.220 -5.338 1.00 79.50 86 VAL A O 1
ATOM 636 N N . THR A 1 87 ? 0.629 -1.770 -6.663 1.00 79.94 87 THR A N 1
ATOM 637 C CA . THR A 1 87 ? 0.526 -3.029 -7.410 1.00 79.94 87 THR A CA 1
ATOM 638 C C . THR A 1 87 ? 1.277 -4.146 -6.682 1.00 79.94 87 THR A C 1
ATOM 640 O O . THR A 1 87 ? 2.004 -3.875 -5.726 1.00 79.94 87 THR A O 1
ATOM 643 N N . LEU A 1 88 ? 1.113 -5.400 -7.118 1.00 78.75 88 LEU A N 1
ATOM 644 C CA . LEU A 1 88 ? 1.797 -6.534 -6.494 1.00 78.75 88 LEU A CA 1
ATOM 645 C C . LEU A 1 88 ? 3.319 -6.376 -6.608 1.00 78.75 88 LEU A C 1
ATOM 647 O O . LEU A 1 88 ? 3.988 -6.364 -5.582 1.00 78.75 88 LEU A O 1
ATOM 651 N N . ARG A 1 89 ? 3.852 -6.141 -7.819 1.00 78.75 89 ARG A N 1
ATOM 652 C CA . ARG A 1 89 ? 5.291 -5.926 -8.047 1.00 78.75 89 ARG A CA 1
ATOM 653 C C . ARG A 1 89 ? 5.844 -4.750 -7.249 1.00 78.75 89 ARG A C 1
ATOM 655 O O . ARG A 1 89 ? 6.968 -4.815 -6.758 1.00 78.75 89 ARG A O 1
ATOM 662 N N . TRP A 1 90 ? 5.075 -3.669 -7.133 1.00 79.62 90 TRP A N 1
ATOM 663 C CA . TRP A 1 90 ? 5.480 -2.506 -6.346 1.00 79.62 90 TRP A CA 1
ATOM 664 C C . TRP A 1 90 ? 5.508 -2.798 -4.852 1.00 79.62 90 TRP A C 1
ATOM 666 O O . TRP A 1 90 ? 6.492 -2.478 -4.194 1.00 79.62 90 TRP A O 1
ATOM 676 N N . GLY A 1 91 ? 4.454 -3.426 -4.332 1.00 79.31 91 GLY A N 1
ATOM 677 C CA . GLY A 1 91 ? 4.365 -3.793 -2.926 1.00 79.31 91 GLY A CA 1
ATOM 678 C C . GLY A 1 91 ? 5.472 -4.752 -2.511 1.00 79.31 91 GLY A C 1
ATOM 679 O O . GLY A 1 91 ? 6.121 -4.526 -1.496 1.00 79.31 91 GLY A O 1
ATOM 680 N N . THR A 1 92 ? 5.753 -5.765 -3.333 1.00 76.81 92 THR A N 1
ATOM 681 C CA . THR A 1 92 ? 6.841 -6.713 -3.071 1.00 76.81 92 THR A CA 1
ATOM 682 C C . THR A 1 92 ? 8.207 -6.038 -3.141 1.00 76.81 92 THR A C 1
ATOM 684 O O . THR A 1 92 ? 9.029 -6.254 -2.262 1.00 76.81 92 THR A O 1
ATOM 687 N N . ALA A 1 93 ? 8.461 -5.189 -4.145 1.00 77.00 93 ALA A N 1
ATOM 688 C CA . ALA A 1 93 ? 9.747 -4.500 -4.271 1.00 77.00 93 ALA A CA 1
ATOM 689 C C . ALA A 1 93 ? 10.003 -3.516 -3.117 1.00 77.00 93 ALA A C 1
ATOM 691 O O . ALA A 1 93 ? 11.117 -3.473 -2.603 1.00 77.00 93 ALA A O 1
ATOM 692 N N . ALA A 1 94 ? 8.980 -2.775 -2.677 1.00 75.44 94 ALA A N 1
ATOM 693 C CA . ALA A 1 94 ? 9.088 -1.895 -1.514 1.00 75.44 94 ALA A CA 1
ATOM 694 C C . ALA A 1 94 ? 9.378 -2.691 -0.234 1.00 75.44 94 ALA A C 1
ATOM 696 O O . ALA A 1 94 ? 10.292 -2.340 0.506 1.00 75.44 94 ALA A O 1
ATOM 697 N N . LEU A 1 95 ? 8.658 -3.795 -0.015 1.00 76.12 95 LEU A N 1
ATOM 698 C CA . LEU A 1 95 ? 8.864 -4.661 1.143 1.00 76.12 95 LEU A CA 1
ATOM 699 C C . LEU A 1 95 ? 10.265 -5.286 1.167 1.00 76.12 95 LEU A C 1
ATOM 701 O O . LEU A 1 95 ? 10.887 -5.330 2.215 1.00 76.12 95 LEU A O 1
ATOM 705 N N . TYR A 1 96 ? 10.805 -5.728 0.029 1.00 75.94 96 TYR A N 1
ATOM 706 C CA . TYR A 1 96 ? 12.186 -6.226 -0.013 1.00 75.94 96 TYR A CA 1
ATOM 707 C C . TYR A 1 96 ? 13.238 -5.133 0.216 1.00 75.94 96 TYR A C 1
ATOM 709 O O . TYR A 1 96 ? 14.357 -5.445 0.619 1.00 75.94 96 TYR A O 1
ATOM 717 N N . GLY A 1 97 ? 12.901 -3.870 -0.055 1.00 72.56 97 GLY A N 1
ATOM 718 C CA . GLY A 1 97 ? 13.769 -2.727 0.222 1.00 72.56 97 GLY A CA 1
ATOM 719 C C . GLY A 1 97 ? 13.777 -2.302 1.694 1.00 72.56 97 GLY A C 1
ATOM 720 O O . GLY A 1 97 ? 14.809 -1.841 2.175 1.00 72.56 97 GLY A O 1
ATOM 721 N N . ASP A 1 98 ? 12.653 -2.467 2.397 1.00 72.38 98 ASP A N 1
ATOM 722 C CA . ASP A 1 98 ? 12.478 -2.130 3.818 1.00 72.38 98 ASP A CA 1
ATOM 723 C C . ASP A 1 98 ? 11.541 -3.148 4.508 1.00 72.38 98 ASP A C 1
ATOM 725 O O . ASP A 1 98 ? 10.359 -2.867 4.740 1.00 72.38 98 ASP A O 1
ATOM 729 N N . PRO A 1 99 ? 12.043 -4.368 4.783 1.00 67.38 99 PRO A N 1
ATOM 730 C CA . PRO A 1 99 ? 11.228 -5.477 5.279 1.00 67.38 99 PRO A CA 1
ATOM 731 C C . PRO A 1 99 ? 10.672 -5.243 6.686 1.00 67.38 99 PRO A C 1
ATOM 733 O O . PRO A 1 99 ? 9.593 -5.729 7.006 1.00 67.38 99 PRO A O 1
ATOM 736 N N . ASP A 1 100 ? 11.378 -4.479 7.518 1.00 72.62 100 ASP A N 1
ATOM 737 C CA . ASP A 1 100 ? 11.049 -4.327 8.939 1.00 72.62 100 ASP A CA 1
ATOM 738 C C . ASP A 1 100 ? 9.911 -3.325 9.194 1.00 72.62 100 ASP A C 1
ATOM 740 O O . ASP A 1 100 ? 9.337 -3.291 10.284 1.00 72.62 100 ASP A O 1
ATOM 744 N N . 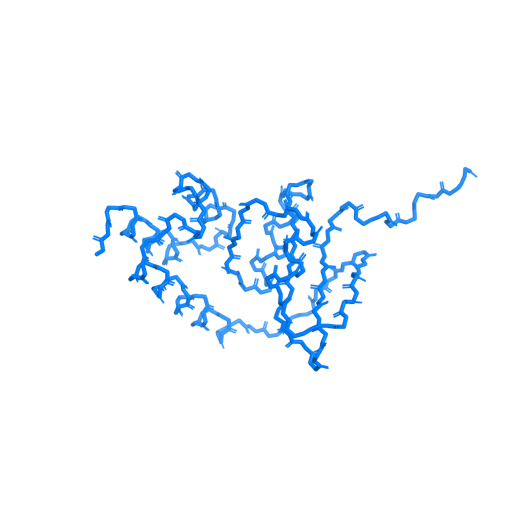SER A 1 101 ? 9.595 -2.490 8.202 1.00 74.25 101 SER A N 1
ATOM 745 C CA . SER A 1 101 ? 8.698 -1.341 8.370 1.00 74.25 101 SER A CA 1
ATOM 746 C C . SER A 1 101 ? 7.393 -1.465 7.585 1.00 74.25 101 SER A C 1
ATOM 748 O O . SER A 1 101 ? 6.521 -0.599 7.708 1.00 74.25 101 SER A O 1
ATOM 750 N N . LEU A 1 102 ? 7.255 -2.500 6.750 1.00 79.75 102 LEU A N 1
ATOM 751 C CA . LEU A 1 102 ? 6.175 -2.610 5.776 1.00 79.75 102 LEU A CA 1
ATOM 752 C C . LEU A 1 102 ? 5.425 -3.931 5.894 1.00 79.75 102 LEU A C 1
ATOM 754 O O . LEU A 1 102 ? 5.991 -4.998 6.087 1.00 79.75 102 LEU A O 1
ATOM 758 N N . VAL A 1 103 ? 4.115 -3.839 5.689 1.00 84.44 103 VAL A N 1
ATOM 759 C CA . VAL A 1 103 ? 3.233 -4.990 5.529 1.00 84.44 103 VAL A CA 1
ATOM 760 C C . VAL A 1 103 ? 2.505 -4.827 4.208 1.00 84.44 103 VAL A C 1
ATOM 762 O O . VAL A 1 103 ? 1.899 -3.788 3.932 1.00 84.44 103 VAL A O 1
ATOM 765 N N . PHE A 1 104 ? 2.555 -5.861 3.381 1.00 85.62 104 PHE A N 1
ATOM 766 C CA . PHE A 1 104 ? 1.801 -5.922 2.145 1.00 85.62 104 PHE A CA 1
ATOM 767 C C . PHE A 1 104 ? 0.477 -6.653 2.374 1.00 85.62 104 PHE A C 1
ATOM 769 O O . PHE A 1 104 ? 0.445 -7.803 2.809 1.00 85.62 104 PHE A O 1
ATOM 776 N N . ILE A 1 105 ? -0.627 -5.990 2.036 1.00 87.88 105 ILE A N 1
ATOM 777 C CA . ILE A 1 105 ? -1.975 -6.558 2.093 1.00 87.88 105 ILE A CA 1
ATOM 778 C C . ILE A 1 105 ? -2.487 -6.697 0.662 1.00 87.88 105 ILE A C 1
ATOM 780 O O . ILE A 1 105 ? -2.571 -5.714 -0.080 1.00 87.88 105 ILE A O 1
ATOM 784 N N . SER A 1 106 ? -2.834 -7.918 0.262 1.00 84.44 106 SER A N 1
ATOM 785 C CA . SER A 1 106 ? -3.351 -8.180 -1.076 1.00 84.44 106 SER A CA 1
ATOM 786 C C . SER A 1 106 ? -4.762 -7.603 -1.262 1.00 84.44 106 SER A C 1
ATOM 788 O O . SER A 1 106 ? -5.515 -7.432 -0.299 1.00 84.44 106 SER A O 1
ATOM 790 N N . PRO A 1 107 ? -5.201 -7.393 -2.515 1.00 82.12 107 PRO A N 1
ATOM 791 C CA . PRO A 1 107 ? -6.626 -7.344 -2.823 1.00 82.12 107 PRO A CA 1
ATOM 792 C C . PRO A 1 107 ? -7.348 -8.612 -2.341 1.00 82.12 107 PRO A C 1
ATOM 794 O O . PRO A 1 107 ? -6.715 -9.646 -2.122 1.00 82.12 107 PRO A O 1
ATOM 797 N N . VAL A 1 108 ? -8.677 -8.549 -2.239 1.00 86.94 108 VAL A N 1
ATOM 798 C CA . VAL A 1 108 ? -9.495 -9.719 -1.894 1.00 86.94 108 VAL A CA 1
ATOM 799 C C . VAL A 1 108 ? -9.435 -10.749 -3.025 1.00 86.94 108 VAL A C 1
ATOM 801 O O . VAL A 1 108 ? -9.742 -10.436 -4.176 1.00 86.94 108 VAL A O 1
ATOM 804 N N . LEU A 1 109 ? -9.079 -11.982 -2.678 1.00 85.19 109 LEU A N 1
ATOM 805 C CA . LEU A 1 109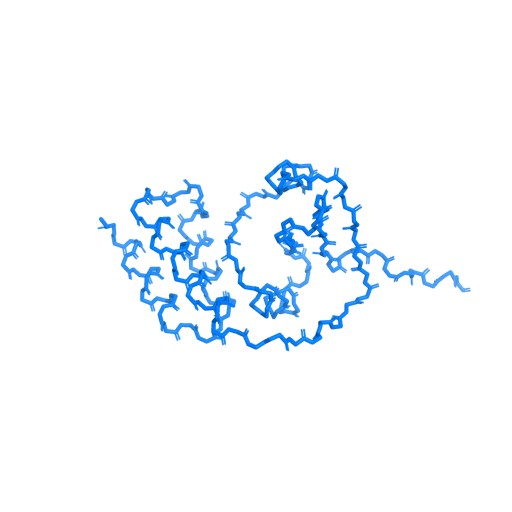 ? -8.991 -13.149 -3.549 1.00 85.19 109 LEU A CA 1
ATOM 806 C C . LEU A 1 109 ? -9.994 -14.192 -3.051 1.00 85.19 109 LEU A C 1
ATOM 808 O O . LEU A 1 109 ? -9.780 -14.812 -2.015 1.00 85.19 109 LEU A O 1
ATOM 812 N N . ASP A 1 110 ? -11.125 -14.349 -3.738 1.00 88.50 110 ASP A N 1
ATOM 813 C CA . ASP A 1 110 ? -12.178 -15.316 -3.376 1.00 88.50 110 ASP A CA 1
ATOM 814 C C . ASP A 1 110 ? -12.620 -15.258 -1.896 1.00 88.50 110 ASP A C 1
ATOM 816 O O . ASP A 1 110 ? -12.875 -16.272 -1.245 1.00 88.50 110 ASP A O 1
ATOM 820 N N . GLY A 1 111 ? -12.718 -14.041 -1.349 1.00 90.19 111 GLY A N 1
ATOM 821 C CA . GLY A 1 111 ? -13.100 -13.801 0.049 1.00 90.19 111 GLY A CA 1
ATOM 822 C C . GLY A 1 111 ? -11.962 -13.962 1.063 1.00 90.19 111 GLY A C 1
ATOM 823 O O . GLY A 1 111 ? -12.225 -13.988 2.267 1.00 90.19 111 GLY A O 1
ATOM 824 N N . TRP A 1 112 ? -10.723 -14.070 0.585 1.00 91.25 112 TRP A N 1
ATOM 825 C CA . TRP A 1 112 ? -9.506 -14.065 1.387 1.00 91.25 112 TRP A CA 1
ATOM 826 C C . TRP A 1 112 ? -8.694 -12.799 1.146 1.00 91.25 112 TRP A C 1
ATOM 828 O O . TRP A 1 112 ? -8.580 -12.327 0.020 1.00 91.25 112 TRP A O 1
ATOM 838 N N . THR A 1 113 ? -8.062 -12.306 2.199 1.00 91.50 113 THR A N 1
ATOM 839 C CA . THR A 1 113 ? -7.033 -11.272 2.138 1.00 91.50 113 THR A CA 1
ATOM 840 C C . THR A 1 113 ? -5.722 -11.914 2.565 1.00 91.50 113 THR A C 1
ATOM 842 O O . THR A 1 113 ? -5.649 -12.517 3.638 1.00 91.50 113 THR A O 1
ATOM 845 N N . LEU A 1 114 ? -4.698 -11.819 1.720 1.00 88.06 114 LEU A N 1
ATOM 846 C CA . LEU A 1 114 ? -3.365 -12.315 2.031 1.00 88.06 114 LEU A CA 1
ATOM 847 C C . LEU A 1 114 ? -2.538 -11.182 2.630 1.00 88.06 114 LEU A C 1
ATOM 849 O O . LEU A 1 114 ? -2.539 -10.065 2.112 1.00 88.06 114 LEU A O 1
ATOM 853 N N . VAL A 1 115 ? -1.831 -11.480 3.711 1.00 88.00 115 VAL A N 1
ATOM 854 C CA . VAL A 1 115 ? -0.933 -10.544 4.383 1.00 88.00 115 VAL A CA 1
ATOM 855 C C . VAL A 1 115 ? 0.475 -11.099 4.311 1.00 88.00 115 VAL A C 1
ATOM 857 O O . VAL A 1 115 ? 0.710 -12.250 4.687 1.00 88.00 115 VAL A O 1
ATOM 860 N N . PHE A 1 116 ? 1.392 -10.277 3.822 1.00 83.25 116 PHE A N 1
ATOM 861 C CA . PHE A 1 116 ? 2.814 -10.557 3.829 1.00 83.25 116 PHE A CA 1
ATOM 862 C C . PHE A 1 116 ? 3.530 -9.510 4.665 1.00 83.25 116 PHE A C 1
ATOM 864 O O . PHE A 1 116 ? 3.424 -8.311 4.419 1.00 83.25 116 PHE A O 1
ATOM 871 N N . ASP A 1 117 ? 4.241 -10.001 5.663 1.00 73.25 117 ASP A N 1
ATOM 872 C CA . ASP A 1 117 ? 5.094 -9.244 6.563 1.00 73.25 117 ASP A CA 1
ATOM 873 C C . ASP A 1 117 ? 6.426 -9.993 6.604 1.00 73.25 117 ASP A C 1
ATOM 875 O O . ASP A 1 117 ? 6.427 -11.221 6.774 1.00 73.25 117 ASP A O 1
ATOM 879 N N . ALA A 1 118 ? 7.538 -9.282 6.425 1.00 59.03 118 ALA A N 1
ATO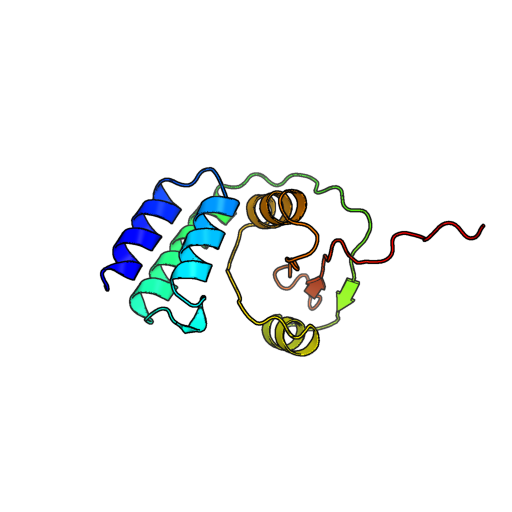M 880 C CA . ALA A 1 118 ? 8.868 -9.877 6.478 1.00 59.03 118 ALA A CA 1
ATOM 881 C C . ALA A 1 118 ? 9.260 -10.323 7.898 1.00 59.03 118 ALA A C 1
ATOM 883 O O . ALA A 1 118 ? 10.172 -11.131 8.058 1.00 59.03 118 ALA A O 1
ATOM 884 N N . LEU A 1 119 ? 8.532 -9.865 8.920 1.00 54.44 119 LEU A N 1
ATOM 885 C CA . LEU A 1 119 ? 8.633 -10.349 10.295 1.00 54.44 119 LEU A CA 1
ATOM 886 C C . LEU A 1 119 ? 7.798 -11.606 10.550 1.00 54.44 119 LEU A C 1
ATOM 888 O O . LEU A 1 119 ? 7.790 -12.106 11.679 1.00 54.44 119 LEU A O 1
ATOM 892 N N . SER A 1 120 ? 7.122 -12.163 9.533 1.00 47.16 120 SER A N 1
ATOM 893 C CA . SER A 1 120 ? 6.595 -13.525 9.638 1.00 47.16 120 SER A CA 1
ATOM 894 C C . SER A 1 120 ? 7.761 -14.430 10.016 1.00 47.16 120 SER A C 1
ATOM 896 O O . SER A 1 120 ? 8.715 -14.513 9.243 1.00 47.16 120 SER A O 1
ATOM 898 N N . PRO A 1 121 ? 7.737 -15.093 11.186 1.00 42.91 121 PRO A N 1
ATOM 899 C CA . PRO A 1 121 ? 8.818 -15.970 11.583 1.00 42.91 121 PRO A CA 1
ATOM 900 C C . PRO A 1 121 ? 8.802 -17.180 10.649 1.00 42.91 121 PRO A C 1
ATOM 902 O O . PRO A 1 121 ? 8.184 -18.204 10.936 1.00 42.91 121 PRO A O 1
ATOM 905 N N . GLY A 1 122 ? 9.481 -17.065 9.510 1.00 42.62 122 GLY A N 1
ATOM 906 C CA . GLY A 1 122 ? 9.944 -18.201 8.744 1.00 42.62 122 GLY A CA 1
ATOM 907 C C . GLY A 1 122 ? 10.910 -18.931 9.653 1.00 42.62 122 GLY A C 1
ATOM 908 O O . GLY A 1 122 ? 12.047 -18.503 9.789 1.00 42.62 122 GLY A O 1
ATOM 909 N N . THR A 1 123 ? 10.407 -19.939 10.372 1.00 43.00 123 THR A N 1
ATOM 910 C CA . THR A 1 123 ? 11.177 -20.905 11.162 1.00 43.00 123 THR A CA 1
ATOM 911 C C . THR A 1 123 ? 12.478 -20.326 11.714 1.00 43.00 123 THR A C 1
ATOM 913 O O . THR A 1 123 ? 13.541 -20.505 11.119 1.00 43.00 123 THR A O 1
ATOM 916 N N . ALA A 1 124 ? 12.419 -19.685 12.885 1.00 38.88 124 ALA A N 1
ATOM 917 C CA . ALA A 1 124 ? 13.582 -19.725 13.756 1.00 38.88 124 ALA A CA 1
ATOM 918 C C . ALA A 1 124 ? 13.932 -21.211 13.893 1.00 38.88 124 ALA A C 1
ATOM 920 O O . ALA A 1 124 ? 13.187 -21.967 14.525 1.00 38.88 124 ALA A O 1
ATOM 921 N N . SER A 1 125 ? 14.980 -21.648 13.193 1.00 38.56 125 SER A N 1
ATOM 922 C CA . SER A 1 125 ? 15.545 -22.975 13.358 1.00 38.56 125 SER A CA 1
ATOM 923 C C . SER A 1 125 ? 15.719 -23.174 14.856 1.00 38.56 125 SER A C 1
ATOM 925 O O . SER A 1 125 ? 16.471 -22.448 15.505 1.00 38.56 125 SER A O 1
ATOM 927 N N . SER A 1 126 ? 14.936 -24.096 15.418 1.00 32.72 126 SER A N 1
ATOM 928 C CA . SER A 1 126 ? 15.224 -24.642 16.740 1.00 32.72 126 SER A CA 1
ATOM 929 C C . SER A 1 126 ? 16.665 -25.171 16.747 1.00 32.72 126 SER A C 1
ATOM 931 O O . SER A 1 126 ? 17.136 -25.607 15.695 1.00 32.72 126 SER A O 1
ATOM 933 N N . PRO A 1 127 ? 17.349 -25.047 17.897 1.00 44.44 127 PRO A N 1
ATOM 934 C CA . PRO A 1 127 ? 18.805 -24.928 18.018 1.00 44.44 127 PRO A CA 1
ATOM 935 C C . PRO A 1 127 ? 19.617 -26.074 17.411 1.00 44.44 127 PRO A C 1
ATOM 937 O O . PRO A 1 127 ? 19.130 -27.227 17.425 1.00 44.44 127 PRO A O 1
#

Organism: NCBI:txid519421

Sequence (127 aa):
MTAAGRHLQALLSAADDPAEALAALLAAGGWEALGEADRRLVARSIDERRRAEPAAPVESDGWYAVRTADPAAVADEFGLAVRFPVTLRWGTAALYGDPDSLVFISPVLDGWTLVFDALSPGTASSP